Protein AF-A0A9X2CFQ1-F1 (afdb_monomer_lite)

Structure (mmCIF, N/CA/C/O backbone):
data_AF-A0A9X2CFQ1-F1
#
_entry.id   AF-A0A9X2CFQ1-F1
#
loop_
_atom_site.group_PDB
_atom_site.id
_atom_site.type_symbol
_atom_site.label_atom_id
_atom_site.label_alt_id
_atom_site.label_comp_id
_atom_site.label_asym_id
_atom_site.label_entity_id
_atom_site.label_seq_id
_atom_site.pdbx_PDB_ins_code
_atom_site.Cartn_x
_atom_site.Cartn_y
_atom_site.Cartn_z
_atom_site.occupancy
_atom_site.B_iso_or_equiv
_atom_site.auth_seq_id
_atom_site.auth_comp_id
_atom_site.auth_asym_id
_atom_site.auth_atom_id
_atom_site.pdbx_PDB_model_num
ATOM 1 N N . MET A 1 1 ? -11.106 -12.273 -12.344 1.00 56.94 1 MET A N 1
ATOM 2 C CA . MET A 1 1 ? -10.120 -11.605 -11.463 1.00 56.94 1 MET A CA 1
ATOM 3 C C . MET A 1 1 ? -9.998 -12.302 -10.119 1.00 56.94 1 MET A C 1
ATOM 5 O O . MET A 1 1 ? -8.864 -12.560 -9.740 1.00 56.94 1 MET A O 1
ATOM 9 N N . ARG A 1 2 ? -11.119 -12.669 -9.473 1.00 53.12 2 ARG A N 1
ATOM 10 C CA . ARG A 1 2 ? -11.173 -13.458 -8.224 1.00 53.12 2 ARG A CA 1
ATOM 11 C C . ARG A 1 2 ? -10.093 -14.537 -8.097 1.00 53.12 2 ARG A C 1
ATOM 13 O O . ARG A 1 2 ? -9.151 -14.328 -7.357 1.00 53.12 2 ARG A O 1
ATOM 20 N N . GLU A 1 3 ? -10.148 -15.594 -8.902 1.00 57.84 3 GLU A N 1
ATOM 21 C CA . GLU A 1 3 ? -9.275 -16.778 -8.755 1.00 57.84 3 GLU A CA 1
ATOM 22 C C . GLU A 1 3 ? -7.775 -16.519 -8.986 1.00 57.84 3 GLU A C 1
ATOM 24 O O . GLU A 1 3 ? -6.942 -17.336 -8.613 1.00 57.84 3 GLU A O 1
ATOM 29 N N . LYS A 1 4 ? -7.407 -15.388 -9.606 1.00 64.12 4 LYS A N 1
ATOM 30 C CA . LYS A 1 4 ? -6.007 -15.059 -9.923 1.00 64.12 4 LYS A CA 1
ATOM 31 C C . LYS A 1 4 ? -5.310 -14.266 -8.813 1.00 64.12 4 LYS A C 1
ATOM 33 O O . LYS A 1 4 ? -4.084 -14.272 -8.749 1.00 64.12 4 LYS A O 1
ATOM 38 N N . TYR A 1 5 ? -6.071 -13.543 -7.991 1.00 62.41 5 TYR A N 1
ATOM 39 C CA . TYR A 1 5 ? -5.527 -12.603 -7.002 1.00 62.41 5 TYR A CA 1
ATOM 40 C C . TYR A 1 5 ? -6.066 -12.812 -5.585 1.00 62.41 5 TYR A C 1
ATOM 42 O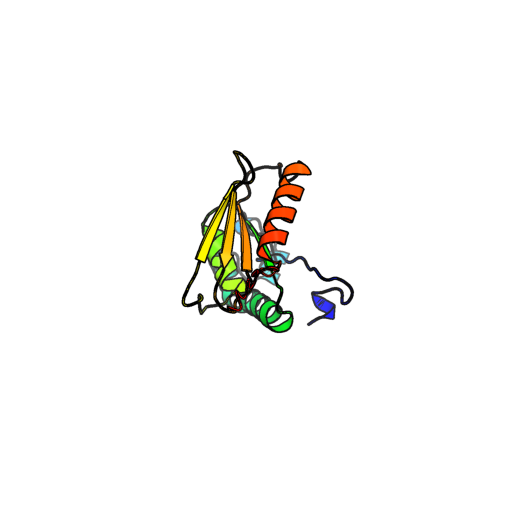 O . TYR A 1 5 ? -5.441 -12.333 -4.641 1.00 62.41 5 TYR A O 1
ATOM 50 N N . CYS A 1 6 ? -7.186 -13.522 -5.438 1.00 61.44 6 CYS A N 1
ATOM 51 C CA . CYS A 1 6 ? -7.835 -13.792 -4.165 1.00 61.44 6 CYS A CA 1
ATOM 52 C C . CYS A 1 6 ? -8.210 -15.278 -4.097 1.00 61.44 6 CYS A C 1
ATOM 54 O O . CYS A 1 6 ? -8.911 -15.789 -4.972 1.00 61.44 6 CYS A O 1
ATOM 56 N N . GLU A 1 7 ? -7.789 -15.968 -3.042 1.00 65.50 7 GLU A N 1
ATOM 57 C CA . GLU A 1 7 ? -8.362 -17.275 -2.719 1.00 65.50 7 GLU A CA 1
ATOM 58 C C . GLU A 1 7 ? -9.819 -17.053 -2.300 1.00 65.50 7 GLU A C 1
ATOM 60 O O . GLU A 1 7 ? -10.095 -16.233 -1.425 1.00 65.50 7 GLU A O 1
ATOM 65 N N . ALA A 1 8 ? -10.765 -17.720 -2.969 1.00 57.84 8 ALA A N 1
ATOM 66 C CA . ALA A 1 8 ? -12.195 -17.431 -2.821 1.00 57.84 8 ALA A CA 1
ATOM 67 C C . ALA A 1 8 ? -12.719 -17.632 -1.386 1.00 57.84 8 ALA A C 1
ATOM 69 O O . ALA A 1 8 ? -13.697 -16.988 -1.006 1.00 57.84 8 ALA A O 1
ATOM 70 N N . ASP A 1 9 ? -12.040 -18.475 -0.605 1.00 68.31 9 ASP A N 1
ATOM 71 C CA . ASP A 1 9 ? -12.402 -18.829 0.768 1.00 68.31 9 ASP A CA 1
ATOM 72 C C . ASP A 1 9 ? -11.716 -17.948 1.831 1.00 68.31 9 ASP A C 1
ATOM 74 O O . ASP A 1 9 ? -11.986 -18.095 3.025 1.00 68.31 9 ASP A O 1
ATOM 78 N N . LEU A 1 10 ? -10.841 -17.018 1.425 1.00 72.38 10 LEU A N 1
ATOM 79 C CA . LEU A 1 10 ? -10.150 -16.108 2.338 1.00 72.38 10 LEU A CA 1
ATOM 80 C C . LEU A 1 10 ? -10.762 -14.703 2.305 1.00 72.38 10 LEU A C 1
ATOM 82 O O . LEU A 1 10 ? -11.043 -14.128 1.255 1.00 72.38 10 LEU A O 1
ATOM 86 N N . ASN A 1 11 ? -10.908 -14.108 3.491 1.00 77.75 11 ASN A N 1
ATOM 87 C CA . ASN A 1 11 ? -11.367 -12.722 3.660 1.00 77.75 11 ASN A CA 1
ATOM 88 C C . ASN A 1 11 ? -10.230 -11.693 3.552 1.00 77.75 11 ASN A C 1
ATOM 90 O O . ASN A 1 11 ? -10.429 -10.508 3.824 1.00 77.75 11 ASN A O 1
ATOM 94 N N . GLU A 1 12 ? -9.037 -12.143 3.179 1.00 82.12 12 GLU A N 1
ATOM 95 C CA . GLU A 1 12 ? -7.841 -11.327 3.055 1.00 82.12 12 GLU A CA 1
ATOM 96 C C . GLU A 1 12 ? -7.024 -11.754 1.839 1.00 82.12 12 GLU A C 1
ATOM 98 O O . GLU A 1 12 ? -7.052 -12.907 1.413 1.00 82.12 12 GLU A O 1
ATOM 103 N N . PHE A 1 13 ? -6.278 -10.808 1.280 1.00 84.12 13 PHE A N 1
ATOM 104 C CA . PHE A 1 13 ? -5.284 -11.093 0.258 1.00 84.12 13 PHE A CA 1
ATOM 105 C C . PHE A 1 13 ? -4.116 -10.115 0.396 1.00 84.12 13 PHE A C 1
ATOM 107 O O . PHE A 1 13 ? -4.275 -8.986 0.869 1.00 84.12 13 PHE A O 1
ATOM 114 N N . LYS A 1 14 ? -2.921 -10.548 -0.016 1.00 86.88 14 LYS A N 1
ATOM 115 C CA . LYS A 1 14 ? -1.687 -9.761 0.076 1.00 86.88 14 LYS A CA 1
ATOM 116 C C . LYS A 1 14 ? -1.130 -9.487 -1.310 1.00 86.88 14 LYS A C 1
ATOM 118 O O . LYS A 1 14 ? -0.917 -10.402 -2.099 1.00 86.88 14 LYS A O 1
ATOM 123 N N . VAL A 1 15 ? -0.818 -8.223 -1.580 1.00 88.88 15 VAL A N 1
ATOM 124 C CA . VAL A 1 15 ? -0.217 -7.792 -2.845 1.00 88.88 15 VAL A CA 1
ATOM 125 C C . VAL A 1 15 ? 0.901 -6.792 -2.612 1.00 88.88 15 VAL A C 1
ATOM 127 O O . VAL A 1 15 ? 0.830 -5.952 -1.718 1.00 88.88 15 VAL A O 1
ATOM 130 N N . ASN A 1 16 ? 1.922 -6.855 -3.463 1.00 89.06 16 ASN A N 1
ATOM 131 C CA . ASN A 1 16 ? 2.905 -5.787 -3.557 1.00 89.06 16 ASN A CA 1
ATOM 132 C C . ASN A 1 16 ? 2.353 -4.653 -4.429 1.00 89.06 16 ASN A C 1
ATOM 134 O O . ASN A 1 16 ? 1.729 -4.902 -5.473 1.00 89.06 16 ASN A O 1
ATOM 138 N N . LEU A 1 17 ? 2.633 -3.419 -4.002 1.00 89.50 17 LEU A N 1
ATOM 139 C CA . LEU A 1 17 ? 2.311 -2.196 -4.738 1.00 89.50 17 LEU A CA 1
ATOM 140 C C . LEU A 1 17 ? 3.009 -2.190 -6.108 1.00 89.50 17 LEU A C 1
ATOM 142 O O . LEU A 1 17 ? 2.367 -2.012 -7.142 1.00 89.50 17 LEU A O 1
ATOM 146 N N . PHE A 1 18 ? 4.305 -2.511 -6.108 1.00 90.50 18 PHE A N 1
ATOM 147 C CA . PHE A 1 18 ? 5.119 -2.725 -7.302 1.00 90.50 18 PHE A CA 1
ATOM 148 C C . PHE A 1 18 ? 5.366 -4.228 -7.509 1.00 90.50 18 PHE A C 1
ATOM 150 O O . PHE A 1 18 ? 5.745 -4.901 -6.548 1.00 90.50 18 PHE A O 1
ATOM 157 N N . PRO A 1 19 ? 5.173 -4.780 -8.723 1.00 89.44 19 PRO A N 1
ATOM 158 C CA . PRO A 1 19 ? 5.364 -6.211 -8.977 1.00 89.44 19 PRO A CA 1
ATOM 159 C C . PRO A 1 19 ? 6.804 -6.679 -8.743 1.00 89.44 19 PRO A C 1
ATOM 161 O O . PRO A 1 19 ? 7.021 -7.750 -8.181 1.00 89.44 19 PRO A O 1
ATOM 164 N N . LEU A 1 20 ? 7.773 -5.853 -9.138 1.00 87.94 20 LEU A N 1
ATOM 165 C CA . LEU A 1 20 ? 9.200 -6.100 -8.974 1.00 87.94 20 LEU A CA 1
ATOM 166 C C . LEU A 1 20 ? 9.816 -5.088 -7.997 1.00 87.94 20 LEU A C 1
ATOM 168 O O . LEU A 1 20 ? 9.544 -3.883 -8.108 1.00 87.94 20 LEU A O 1
ATOM 172 N N . PRO A 1 21 ? 10.671 -5.534 -7.061 1.00 80.88 21 PRO A N 1
ATOM 173 C CA . PRO A 1 21 ? 11.424 -4.628 -6.209 1.00 80.88 21 PRO A CA 1
ATOM 174 C C . PRO A 1 21 ? 12.462 -3.856 -7.041 1.00 80.88 21 PRO A C 1
ATOM 176 O O . PRO A 1 21 ? 13.317 -4.443 -7.701 1.00 80.88 21 PRO A O 1
ATOM 179 N N . ALA A 1 22 ? 12.422 -2.521 -6.971 1.00 78.31 22 ALA A N 1
ATOM 180 C CA . ALA A 1 22 ? 13.325 -1.626 -7.708 1.00 78.31 22 ALA A CA 1
ATOM 181 C C . ALA A 1 22 ? 14.204 -0.740 -6.788 1.00 78.31 22 ALA A C 1
ATOM 183 O O . ALA A 1 22 ? 14.208 0.489 -6.943 1.00 78.31 22 ALA A O 1
ATOM 184 N N . PRO A 1 23 ? 14.931 -1.296 -5.793 1.00 75.12 23 PRO A N 1
ATOM 185 C CA . PRO A 1 23 ? 15.816 -0.483 -4.958 1.00 75.12 23 PRO A CA 1
ATOM 186 C C . PRO A 1 23 ? 16.986 0.090 -5.773 1.00 75.12 23 PRO A C 1
ATOM 188 O O . PRO A 1 23 ? 17.353 1.245 -5.574 1.00 75.12 23 PRO A O 1
ATOM 191 N N . GLN A 1 24 ? 17.524 -0.701 -6.708 1.00 82.94 24 GLN A N 1
ATOM 192 C CA . GLN A 1 24 ? 18.635 -0.370 -7.604 1.00 82.94 24 GLN A CA 1
ATOM 193 C C . GLN A 1 24 ? 18.335 -0.970 -8.984 1.00 82.94 24 GLN A C 1
ATOM 195 O O . GLN A 1 24 ? 18.683 -2.116 -9.258 1.00 82.94 24 GLN A O 1
ATOM 200 N N . ILE A 1 25 ? 17.593 -0.229 -9.815 1.00 85.19 25 ILE A N 1
ATOM 201 C CA . ILE A 1 25 ? 17.149 -0.698 -11.142 1.00 85.19 25 ILE A CA 1
ATOM 202 C C . ILE A 1 25 ? 18.327 -0.949 -12.097 1.00 85.19 25 ILE A C 1
ATOM 204 O O . ILE A 1 25 ? 18.250 -1.768 -13.001 1.00 85.19 25 ILE A O 1
ATOM 208 N N . ASP A 1 26 ? 19.450 -0.281 -11.859 1.00 83.69 26 ASP A N 1
ATOM 209 C CA . ASP A 1 26 ? 20.725 -0.484 -12.542 1.00 83.69 26 ASP A CA 1
ATOM 210 C C . ASP A 1 26 ? 21.316 -1.882 -12.300 1.00 83.69 26 ASP A C 1
ATOM 212 O O . ASP A 1 26 ? 22.096 -2.366 -13.119 1.00 83.69 26 ASP A O 1
ATOM 216 N N . LYS A 1 27 ? 20.911 -2.553 -11.213 1.00 87.19 27 LYS A N 1
ATOM 217 C CA . LYS A 1 27 ? 21.314 -3.926 -10.868 1.00 87.19 27 LYS A CA 1
ATOM 218 C C . LYS A 1 27 ? 20.308 -4.993 -11.295 1.00 87.19 27 LYS A C 1
ATOM 220 O O . LYS A 1 27 ? 20.464 -6.156 -10.922 1.00 87.19 27 LYS A O 1
ATOM 225 N N . TRP A 1 28 ? 19.260 -4.621 -12.023 1.00 90.31 28 TRP A N 1
ATOM 226 C CA . TRP A 1 28 ? 18.317 -5.594 -12.559 1.00 90.31 28 TRP A CA 1
ATOM 227 C C . TRP A 1 28 ? 18.996 -6.534 -13.557 1.00 90.31 28 TRP A C 1
ATOM 229 O O . TRP A 1 28 ? 19.836 -6.120 -14.358 1.00 90.31 28 TRP A O 1
ATOM 239 N N . SER A 1 29 ? 18.636 -7.819 -13.486 1.00 89.94 29 SER A N 1
ATOM 240 C CA . SER A 1 29 ? 19.084 -8.805 -14.472 1.00 89.94 29 SER A CA 1
ATOM 241 C C . SER A 1 29 ? 18.479 -8.504 -15.844 1.00 89.94 29 SER A C 1
ATOM 243 O O . SER A 1 29 ? 17.486 -7.782 -15.950 1.00 89.94 29 SER A O 1
ATOM 245 N N . THR A 1 30 ? 19.050 -9.098 -16.893 1.00 90.19 30 THR A N 1
ATOM 246 C CA . THR A 1 30 ? 18.526 -8.988 -18.261 1.00 90.19 30 THR A CA 1
ATOM 247 C C . THR A 1 30 ? 17.049 -9.378 -18.333 1.00 90.19 30 THR A C 1
ATOM 249 O O . THR A 1 30 ? 16.267 -8.630 -18.894 1.00 90.19 30 THR A O 1
ATOM 252 N N . GLU A 1 31 ? 16.640 -10.444 -17.638 1.00 90.06 31 GLU A N 1
ATOM 253 C CA . GLU A 1 31 ? 15.238 -10.885 -17.568 1.00 90.06 31 GLU A CA 1
ATOM 254 C C . GLU A 1 31 ? 14.290 -9.801 -17.032 1.00 90.06 31 GLU A C 1
ATOM 256 O O . GLU A 1 31 ? 13.224 -9.576 -17.596 1.00 90.06 31 GLU A O 1
ATOM 261 N N . HIS A 1 32 ? 14.672 -9.084 -15.969 1.00 90.31 32 HIS A N 1
ATOM 262 C CA . HIS A 1 32 ? 13.846 -7.992 -15.445 1.00 90.31 32 HIS A CA 1
ATOM 263 C C . HIS A 1 32 ? 13.697 -6.871 -16.475 1.00 90.31 32 HIS A C 1
ATOM 265 O O . HIS A 1 32 ? 12.611 -6.326 -16.636 1.00 90.31 32 HIS A O 1
ATOM 271 N N . ILE A 1 33 ? 14.784 -6.538 -17.171 1.00 89.56 33 ILE A N 1
ATOM 272 C CA . ILE A 1 33 ? 14.794 -5.478 -18.181 1.00 89.56 33 ILE A CA 1
ATOM 273 C C . ILE A 1 33 ? 13.958 -5.881 -19.391 1.00 89.56 33 ILE A C 1
ATOM 275 O O . ILE A 1 33 ? 13.226 -5.042 -19.902 1.00 89.56 33 ILE A O 1
ATOM 279 N N . ASP A 1 34 ? 14.029 -7.143 -19.810 1.00 90.31 34 ASP A N 1
ATOM 280 C CA . ASP A 1 34 ? 13.220 -7.682 -20.902 1.00 90.31 34 ASP A CA 1
ATOM 281 C C . ASP A 1 34 ? 11.728 -7.677 -20.529 1.00 90.31 34 ASP A C 1
ATOM 283 O O . ASP A 1 34 ? 10.884 -7.358 -21.360 1.00 90.31 34 ASP A O 1
ATOM 287 N N . LEU A 1 35 ? 11.393 -7.955 -19.262 1.00 87.31 35 LEU A N 1
ATOM 288 C CA . LEU A 1 35 ? 10.016 -7.905 -18.757 1.00 87.31 35 LEU A CA 1
ATOM 289 C C . LEU A 1 35 ? 9.458 -6.482 -18.627 1.00 87.31 35 LEU A C 1
ATOM 291 O O . LEU A 1 35 ? 8.254 -6.286 -18.789 1.00 87.31 35 LEU A O 1
ATOM 295 N N . THR A 1 36 ? 10.286 -5.499 -18.261 1.00 88.12 36 THR A N 1
ATOM 296 C CA . THR A 1 36 ? 9.826 -4.123 -17.993 1.00 88.12 36 THR A CA 1
ATOM 297 C C . THR A 1 36 ? 10.134 -3.131 -19.107 1.00 88.12 36 THR A C 1
ATOM 299 O O . THR A 1 36 ? 9.710 -1.982 -19.016 1.00 88.12 36 THR A O 1
ATOM 302 N N . GLU A 1 37 ? 10.930 -3.531 -20.097 1.00 90.12 37 GLU A N 1
ATOM 303 C CA . GLU A 1 37 ? 11.397 -2.723 -21.233 1.00 90.12 37 GLU A CA 1
ATOM 304 C C . GLU A 1 37 ? 12.078 -1.399 -20.828 1.00 90.12 37 GLU A C 1
ATOM 306 O O . GLU A 1 37 ? 12.113 -0.419 -21.572 1.00 90.12 37 GLU A O 1
ATOM 311 N N . THR A 1 38 ? 12.635 -1.331 -19.615 1.00 90.00 38 THR A N 1
ATOM 312 C CA . THR A 1 38 ? 13.250 -0.107 -19.092 1.00 90.00 38 THR A CA 1
ATOM 313 C C . THR A 1 38 ? 14.337 -0.389 -18.066 1.00 90.00 38 THR A C 1
ATOM 315 O O . THR A 1 38 ? 14.264 -1.335 -17.287 1.00 90.00 38 THR A O 1
ATOM 318 N N . ARG A 1 39 ? 15.338 0.495 -18.036 1.00 89.12 39 ARG A N 1
ATOM 319 C CA . ARG A 1 39 ? 16.374 0.585 -16.991 1.00 89.12 39 ARG A CA 1
ATOM 320 C C . ARG A 1 39 ? 16.240 1.860 -16.154 1.00 89.12 39 ARG A C 1
ATOM 322 O O . ARG A 1 39 ? 17.114 2.180 -15.356 1.00 89.12 39 ARG A O 1
ATOM 329 N N . ILE A 1 40 ? 15.168 2.623 -16.358 1.00 90.44 40 ILE A N 1
ATOM 330 C CA . ILE A 1 40 ? 14.947 3.916 -15.709 1.00 90.44 40 ILE A CA 1
ATOM 331 C C . ILE A 1 40 ? 13.840 3.748 -14.674 1.00 90.44 40 ILE A C 1
ATOM 333 O O . ILE A 1 40 ? 12.692 3.460 -15.016 1.00 90.44 40 ILE A O 1
ATOM 337 N N . LYS A 1 41 ? 14.184 3.956 -13.395 1.00 89.25 41 LYS A N 1
ATOM 338 C CA . LYS A 1 41 ? 13.273 3.735 -12.259 1.00 89.25 41 LYS A CA 1
ATOM 339 C C . LYS A 1 41 ? 11.978 4.526 -12.409 1.00 89.25 41 LYS A C 1
ATOM 341 O O . LYS A 1 41 ? 10.900 3.987 -12.185 1.00 89.25 41 LYS A O 1
ATOM 346 N N . TYR A 1 42 ? 12.102 5.774 -12.850 1.00 90.12 42 TYR A N 1
ATOM 347 C CA . TYR A 1 42 ? 10.967 6.648 -13.106 1.00 90.12 42 TYR A CA 1
ATOM 348 C C . TYR A 1 42 ? 10.007 6.066 -14.156 1.00 90.12 42 TYR A C 1
ATOM 350 O O . TYR A 1 42 ? 8.814 5.990 -13.897 1.00 90.12 42 TYR A O 1
ATOM 358 N N . HIS A 1 43 ? 10.508 5.562 -15.293 1.00 92.25 43 HIS A N 1
ATOM 359 C CA . HIS A 1 43 ? 9.657 4.943 -16.320 1.00 92.25 43 HIS A CA 1
ATOM 360 C C . HIS A 1 43 ? 8.905 3.721 -15.779 1.00 92.25 43 HIS A C 1
ATOM 362 O O . HIS A 1 43 ? 7.712 3.575 -16.030 1.00 92.25 43 HIS A O 1
ATOM 368 N N . TYR A 1 44 ? 9.579 2.878 -14.992 1.00 92.44 44 TYR A N 1
ATOM 369 C CA . TYR A 1 44 ? 8.946 1.725 -14.353 1.00 92.44 44 TYR A CA 1
ATOM 370 C C . TYR A 1 44 ? 7.838 2.139 -13.370 1.00 92.44 44 TYR A C 1
ATOM 372 O O . TYR A 1 44 ? 6.746 1.568 -13.389 1.00 92.44 44 TYR A O 1
ATOM 380 N N . GLN A 1 45 ? 8.088 3.154 -12.536 1.00 90.62 45 GLN A N 1
ATOM 381 C CA . GLN A 1 45 ? 7.090 3.671 -11.595 1.00 90.62 45 GLN A CA 1
ATOM 382 C C . GLN A 1 45 ? 5.887 4.282 -12.324 1.00 90.62 45 GLN A C 1
ATOM 384 O O . GLN A 1 45 ? 4.753 3.966 -11.971 1.00 90.62 45 GLN A O 1
ATOM 389 N N . THR A 1 46 ? 6.114 5.077 -13.374 1.00 91.38 46 THR A N 1
ATOM 390 C CA . THR A 1 46 ? 5.042 5.655 -14.200 1.00 91.38 46 THR A CA 1
ATOM 391 C C . THR A 1 46 ? 4.207 4.572 -14.877 1.00 91.38 46 THR A C 1
ATOM 393 O O . THR A 1 46 ? 2.979 4.634 -14.844 1.00 91.38 46 THR A O 1
ATOM 396 N N . TYR A 1 47 ? 4.844 3.533 -15.425 1.00 92.19 47 TYR A N 1
ATOM 397 C CA . TYR A 1 47 ? 4.129 2.388 -15.988 1.00 92.19 47 TYR A CA 1
ATOM 398 C C . TYR A 1 47 ? 3.268 1.691 -14.923 1.00 92.19 47 TYR A C 1
ATOM 400 O O . TYR A 1 47 ? 2.090 1.403 -15.143 1.00 92.19 47 TYR A O 1
ATOM 408 N N . CYS A 1 48 ? 3.812 1.471 -13.723 1.00 93.06 48 CYS A N 1
ATOM 409 C CA . CYS A 1 48 ? 3.043 0.896 -12.621 1.00 93.06 48 CYS A CA 1
ATOM 410 C C . CYS A 1 48 ? 1.856 1.785 -12.221 1.00 93.06 48 CYS A C 1
ATOM 412 O O . CYS A 1 48 ? 0.755 1.265 -12.050 1.00 93.06 48 CYS A O 1
ATOM 414 N N . ALA A 1 49 ? 2.035 3.102 -12.141 1.00 90.56 49 ALA A N 1
ATOM 415 C CA . ALA A 1 49 ? 0.944 4.033 -11.868 1.00 90.56 49 ALA A CA 1
ATOM 416 C C . ALA A 1 49 ? -0.154 3.970 -12.946 1.00 90.56 49 ALA A C 1
ATOM 418 O O . ALA A 1 49 ? -1.343 3.947 -12.634 1.00 90.56 49 ALA A O 1
ATOM 419 N N . GLN A 1 50 ? 0.230 3.847 -14.218 1.00 91.00 50 GLN A N 1
ATOM 420 C CA . GLN A 1 50 ? -0.717 3.798 -15.328 1.00 91.00 50 GLN A CA 1
ATOM 421 C C . GLN A 1 50 ? -1.512 2.486 -15.402 1.00 91.00 50 GLN A C 1
ATOM 423 O O . GLN A 1 50 ? -2.680 2.520 -15.789 1.00 91.00 50 GLN A O 1
ATOM 428 N N . TYR A 1 51 ? -0.912 1.345 -15.048 1.00 92.62 51 TYR A N 1
ATOM 429 C CA . TYR A 1 51 ? -1.526 0.026 -15.258 1.00 92.62 51 TYR A CA 1
ATOM 430 C C . TYR A 1 51 ? -1.753 -0.753 -13.961 1.00 92.62 51 TYR A C 1
ATOM 432 O O . TYR A 1 51 ? -2.868 -1.198 -13.679 1.00 92.62 51 TYR A O 1
ATOM 440 N N . ARG A 1 52 ? -0.709 -0.918 -13.142 1.00 93.56 52 ARG A N 1
ATOM 441 C CA . ARG A 1 52 ? -0.775 -1.713 -11.907 1.00 93.56 52 ARG A CA 1
ATOM 442 C C . ARG A 1 52 ? -1.668 -1.054 -10.861 1.00 93.56 52 ARG A C 1
ATOM 444 O O . ARG A 1 52 ? -2.466 -1.746 -10.241 1.00 93.56 52 ARG A O 1
ATOM 451 N N . PHE A 1 53 ? -1.560 0.256 -10.676 1.00 94.06 53 PHE A N 1
ATOM 452 C CA . PHE A 1 53 ? -2.356 0.986 -9.687 1.00 94.06 53 PHE A CA 1
ATOM 453 C C . PHE A 1 53 ? -3.832 1.019 -10.091 1.00 94.06 53 PHE A C 1
ATOM 455 O O . PHE A 1 53 ? -4.693 0.781 -9.252 1.00 94.06 53 PHE A O 1
ATOM 462 N N . LYS A 1 54 ? -4.134 1.152 -11.390 1.00 91.88 54 LYS A N 1
ATOM 463 C CA . LYS A 1 54 ? -5.509 1.007 -11.899 1.00 91.88 54 LYS A CA 1
ATOM 464 C C . LYS A 1 54 ? -6.092 -0.379 -11.631 1.00 91.88 54 LYS A C 1
ATOM 466 O O . LYS A 1 54 ? -7.249 -0.481 -11.236 1.00 91.88 54 LYS A O 1
ATOM 471 N N . LEU A 1 55 ? -5.297 -1.440 -11.794 1.00 92.69 55 LEU A N 1
ATOM 472 C CA . LEU A 1 55 ? -5.713 -2.795 -11.422 1.00 92.69 55 LEU A CA 1
ATOM 473 C C . LEU A 1 55 ? -6.014 -2.896 -9.919 1.00 92.69 55 LEU A C 1
ATOM 475 O O . LEU A 1 55 ? -7.043 -3.450 -9.550 1.00 92.69 55 LEU A O 1
ATOM 479 N N . LEU A 1 56 ? -5.146 -2.363 -9.054 1.00 93.56 56 LEU A N 1
ATOM 480 C CA . LEU A 1 56 ? -5.372 -2.380 -7.604 1.00 93.56 56 LEU A CA 1
ATOM 481 C C . LEU A 1 56 ? -6.652 -1.625 -7.225 1.00 93.56 56 LEU A C 1
ATOM 483 O O . LEU A 1 56 ? -7.463 -2.159 -6.474 1.00 93.56 56 LEU A O 1
ATOM 487 N N . ASN A 1 57 ? -6.886 -0.449 -7.804 1.00 92.50 57 ASN A N 1
ATOM 488 C CA . ASN A 1 57 ? -8.118 0.303 -7.591 1.00 92.50 57 ASN A CA 1
ATOM 489 C C . ASN A 1 57 ? -9.357 -0.464 -8.087 1.00 92.50 57 ASN A C 1
ATOM 491 O O . ASN A 1 57 ? -10.372 -0.499 -7.395 1.00 92.50 57 ASN A O 1
ATOM 495 N N . ALA A 1 58 ? -9.271 -1.151 -9.232 1.00 90.81 58 ALA A N 1
ATOM 496 C CA . ALA A 1 58 ? -10.352 -2.008 -9.717 1.00 90.81 58 ALA A CA 1
ATOM 497 C C . ALA A 1 58 ? -10.681 -3.141 -8.729 1.00 90.81 58 ALA A C 1
ATOM 499 O O . ALA A 1 58 ? -11.858 -3.395 -8.478 1.00 90.81 58 ALA A O 1
ATOM 500 N N . LEU A 1 59 ? -9.669 -3.763 -8.108 1.00 90.69 59 LEU A N 1
ATOM 501 C CA . LEU A 1 59 ? -9.879 -4.762 -7.052 1.00 90.69 59 LEU A CA 1
ATOM 502 C C . LEU A 1 59 ? -10.564 -4.139 -5.824 1.00 90.69 59 LEU A C 1
ATOM 504 O O . LEU A 1 59 ? -11.491 -4.729 -5.277 1.00 90.69 59 LEU A O 1
ATOM 508 N N . VAL A 1 60 ? -10.168 -2.934 -5.404 1.00 90.44 60 VAL A N 1
ATOM 509 C CA . VAL A 1 60 ? -10.841 -2.229 -4.296 1.00 90.44 60 VAL A CA 1
ATOM 510 C C . VAL A 1 60 ? -12.315 -1.979 -4.620 1.00 90.44 60 VAL A C 1
ATOM 512 O O . VAL A 1 60 ? -13.176 -2.245 -3.783 1.00 90.44 60 VAL A O 1
ATOM 515 N N . ASN A 1 61 ? -12.625 -1.545 -5.841 1.00 88.75 61 ASN A N 1
ATOM 516 C CA . ASN A 1 61 ? -14.001 -1.300 -6.274 1.00 88.75 61 ASN A CA 1
ATOM 517 C C . ASN A 1 61 ? -14.835 -2.593 -6.377 1.00 88.75 61 ASN A C 1
ATOM 519 O O . ASN A 1 61 ? -16.024 -2.578 -6.052 1.00 88.75 61 ASN A O 1
ATOM 523 N N . GLU A 1 62 ? -14.223 -3.702 -6.808 1.00 89.00 62 GLU A N 1
ATOM 524 C CA . GLU A 1 62 ? -14.866 -5.019 -6.925 1.00 89.00 62 GLU A CA 1
ATOM 525 C C . GLU A 1 62 ? -15.160 -5.630 -5.549 1.00 89.00 62 GLU A C 1
ATOM 527 O O . GLU A 1 62 ? -16.286 -6.051 -5.281 1.00 89.00 62 GLU A O 1
ATOM 532 N N . PHE A 1 63 ? -14.163 -5.662 -4.661 1.00 87.06 63 PHE A N 1
ATOM 533 C CA . PHE A 1 63 ? -14.251 -6.379 -3.386 1.00 87.06 63 PHE A CA 1
ATOM 534 C C . PHE A 1 63 ? -14.723 -5.519 -2.217 1.00 87.06 63 PHE A C 1
ATOM 536 O O . PHE A 1 63 ? -15.130 -6.067 -1.194 1.00 87.06 63 PHE A O 1
ATOM 543 N N . LYS A 1 64 ? -14.670 -4.189 -2.353 1.00 87.44 64 LYS A N 1
ATOM 544 C CA . LYS A 1 64 ? -15.045 -3.209 -1.322 1.00 87.44 64 LYS A CA 1
ATOM 545 C C . LYS A 1 64 ? -14.487 -3.566 0.065 1.00 87.44 64 LYS A C 1
ATOM 547 O O . LYS A 1 64 ? -15.259 -3.686 1.023 1.00 87.44 64 LYS A O 1
ATOM 552 N N . PRO A 1 65 ? -13.162 -3.774 0.199 1.00 88.44 65 PRO A N 1
ATOM 553 C CA . PRO A 1 65 ? -12.580 -4.129 1.483 1.00 88.44 65 PRO A CA 1
ATOM 554 C C . PRO A 1 65 ? -12.878 -3.042 2.520 1.00 88.44 65 PRO A C 1
ATOM 556 O O . PRO A 1 65 ? -12.877 -1.849 2.212 1.00 88.44 65 PRO A O 1
ATOM 559 N N . LYS A 1 66 ? -13.122 -3.446 3.770 1.00 87.56 66 LYS A N 1
ATOM 560 C CA . LYS A 1 66 ? -13.360 -2.492 4.868 1.00 87.56 66 LYS A CA 1
ATOM 561 C C . LYS A 1 66 ? -12.107 -1.679 5.195 1.00 87.56 66 LYS A C 1
ATOM 563 O O . LYS A 1 66 ? -12.201 -0.519 5.591 1.00 87.56 66 LYS A O 1
ATOM 568 N N . VAL A 1 67 ? -10.946 -2.306 5.027 1.00 89.62 67 VAL A N 1
ATOM 569 C CA . VAL A 1 67 ? -9.634 -1.750 5.336 1.00 89.62 67 VAL A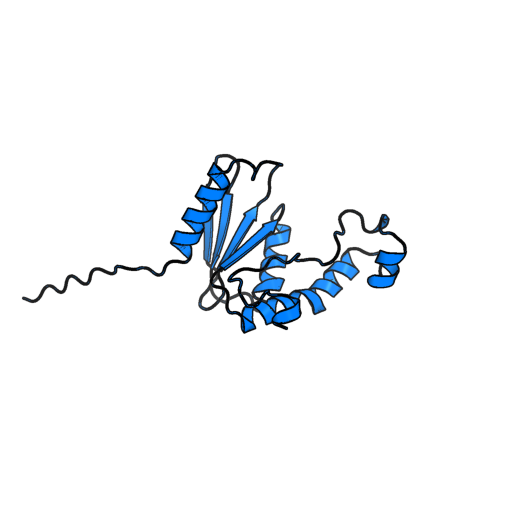 CA 1
ATOM 570 C C . VAL A 1 67 ? -8.601 -2.261 4.342 1.00 89.62 67 VAL A C 1
ATOM 572 O O . VAL A 1 67 ? -8.704 -3.392 3.867 1.00 89.62 67 VAL A O 1
ATOM 575 N N . ILE A 1 68 ? -7.583 -1.454 4.072 1.00 91.75 68 ILE A N 1
ATOM 576 C CA . ILE A 1 68 ? -6.346 -1.884 3.420 1.00 91.75 68 ILE A CA 1
ATOM 577 C C . ILE A 1 68 ? -5.196 -1.501 4.341 1.00 91.75 68 ILE A C 1
ATOM 579 O O . ILE A 1 68 ? -5.070 -0.341 4.735 1.00 91.75 68 ILE A O 1
ATOM 583 N N . VAL A 1 69 ? -4.364 -2.479 4.693 1.00 89.56 69 VAL A N 1
ATOM 584 C CA . VAL A 1 69 ? -3.176 -2.250 5.519 1.00 89.56 69 VAL A CA 1
ATOM 585 C C . VAL A 1 69 ? -1.974 -2.077 4.600 1.00 89.56 69 VAL A C 1
ATOM 587 O O . VAL A 1 69 ? -1.519 -3.010 3.938 1.00 89.56 69 VAL A O 1
ATOM 590 N N . CYS A 1 70 ? -1.491 -0.846 4.542 1.00 89.81 70 CYS A N 1
ATOM 591 C CA . CYS A 1 70 ? -0.398 -0.403 3.707 1.00 89.81 70 CYS A CA 1
ATOM 592 C C . CYS A 1 70 ? 0.895 -0.380 4.502 1.00 89.81 70 CYS A C 1
ATOM 594 O O . CYS A 1 70 ? 0.981 0.153 5.611 1.00 89.81 70 CYS A O 1
ATOM 596 N N . PHE A 1 71 ? 1.930 -0.921 3.877 1.00 85.38 71 PHE A N 1
ATOM 597 C CA . PHE A 1 71 ? 3.186 -1.161 4.536 1.00 85.38 71 PHE A CA 1
ATOM 598 C C . PHE A 1 71 ? 4.348 -0.511 3.757 1.00 85.38 71 PHE A C 1
ATOM 600 O O . PHE A 1 71 ? 4.690 -0.981 2.674 1.00 85.38 71 PHE A O 1
ATOM 607 N N . GLY A 1 72 ? 4.959 0.568 4.276 1.00 76.00 72 GLY A N 1
ATOM 608 C CA . GLY A 1 72 ? 6.015 1.312 3.560 1.00 76.00 72 GLY A CA 1
ATOM 609 C C . GLY A 1 72 ? 6.950 2.157 4.439 1.00 76.00 72 GLY A C 1
ATOM 610 O O . GLY A 1 72 ? 6.646 2.450 5.592 1.00 76.00 72 GLY A O 1
ATOM 611 N N . ARG A 1 73 ? 8.124 2.536 3.908 1.00 63.97 73 ARG A N 1
ATOM 612 C CA . ARG A 1 73 ? 9.135 3.353 4.6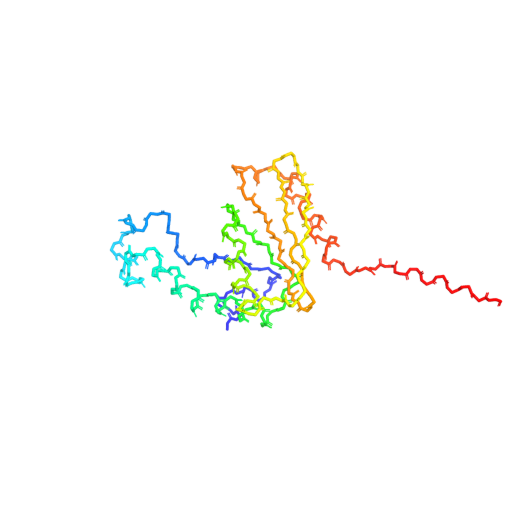16 1.00 63.97 73 ARG A CA 1
ATOM 613 C C . ARG A 1 73 ? 9.112 4.807 4.148 1.00 63.97 73 ARG A C 1
ATOM 615 O O . ARG A 1 73 ? 9.755 5.135 3.159 1.00 63.97 73 ARG A O 1
ATOM 622 N N . GLY A 1 74 ? 8.465 5.685 4.906 1.00 64.75 74 GLY A N 1
ATOM 623 C CA . GLY A 1 74 ? 8.539 7.136 4.707 1.00 64.75 74 GLY A CA 1
ATOM 624 C C . GLY A 1 74 ? 7.387 7.739 3.900 1.00 64.75 74 GLY A C 1
ATOM 625 O O . GLY A 1 74 ? 6.576 7.033 3.307 1.00 64.75 74 GLY A O 1
ATOM 626 N N . TYR A 1 75 ? 7.338 9.072 3.896 1.00 60.09 75 TYR A N 1
ATOM 627 C CA . TYR A 1 75 ? 6.191 9.865 3.436 1.00 60.09 75 TYR A CA 1
ATOM 628 C C . TYR A 1 75 ? 5.839 9.691 1.949 1.00 60.09 75 TYR A C 1
ATOM 630 O O . TYR A 1 75 ? 4.669 9.771 1.593 1.00 60.09 75 TYR A O 1
ATOM 638 N N . GLY A 1 76 ? 6.816 9.389 1.083 1.00 68.69 76 GLY A N 1
ATOM 639 C CA . GLY A 1 76 ? 6.580 9.234 -0.360 1.00 68.69 76 GLY A CA 1
ATOM 640 C C . GLY A 1 76 ? 5.634 8.083 -0.733 1.00 68.69 76 GLY A C 1
ATOM 641 O O . GLY A 1 76 ? 4.955 8.164 -1.749 1.00 68.69 76 GLY A O 1
ATOM 642 N N . TYR A 1 77 ? 5.529 7.048 0.108 1.00 77.88 77 TYR A N 1
ATOM 643 C CA . TYR A 1 77 ? 4.656 5.899 -0.156 1.00 77.88 77 TYR A CA 1
ATOM 644 C C . TYR A 1 77 ? 3.172 6.205 0.082 1.00 77.88 77 TYR A C 1
ATOM 646 O O . TYR A 1 77 ? 2.319 5.514 -0.466 1.00 77.88 77 TYR A O 1
ATOM 654 N N . ILE A 1 78 ? 2.844 7.228 0.882 1.00 85.19 78 ILE A N 1
ATOM 655 C CA . ILE A 1 78 ? 1.451 7.573 1.207 1.00 85.19 78 ILE A CA 1
ATOM 656 C C . ILE A 1 78 ? 0.685 7.950 -0.062 1.00 85.19 78 ILE A C 1
ATOM 658 O O . ILE A 1 78 ? -0.403 7.431 -0.304 1.00 85.19 78 ILE A O 1
ATOM 662 N N . GLU A 1 79 ? 1.273 8.807 -0.895 1.00 86.62 79 GLU A N 1
ATOM 663 C CA . GLU A 1 79 ? 0.647 9.241 -2.145 1.00 86.62 79 GLU A CA 1
ATOM 664 C C . GLU A 1 79 ? 0.544 8.098 -3.159 1.00 86.62 79 GLU A C 1
ATOM 666 O O . GLU A 1 79 ? -0.474 7.967 -3.835 1.00 86.62 79 GLU A O 1
ATOM 671 N N . GLU A 1 80 ? 1.533 7.200 -3.210 1.00 89.62 80 GLU A N 1
ATOM 672 C CA . GLU A 1 80 ? 1.454 6.000 -4.049 1.00 89.62 80 GLU A CA 1
ATOM 673 C C . GLU A 1 80 ? 0.329 5.057 -3.582 1.00 89.62 80 GLU A C 1
ATOM 675 O O . GLU A 1 80 ? -0.390 4.505 -4.414 1.00 89.62 80 GLU A O 1
ATOM 680 N N . PHE A 1 81 ? 0.119 4.903 -2.268 1.00 91.06 81 PHE A N 1
ATOM 681 C CA . PHE A 1 81 ? -0.996 4.120 -1.725 1.00 91.06 81 PHE A CA 1
ATOM 682 C C . PHE A 1 81 ? -2.354 4.756 -2.023 1.00 91.06 81 PHE A C 1
ATOM 684 O O . PHE A 1 81 ? -3.271 4.046 -2.439 1.00 91.06 81 PHE A O 1
ATOM 691 N N . LYS A 1 82 ? -2.490 6.078 -1.850 1.00 89.44 82 LYS A N 1
ATOM 692 C CA . LYS A 1 82 ? -3.713 6.806 -2.222 1.00 89.44 82 LYS A CA 1
ATOM 693 C C . LYS A 1 82 ? -4.011 6.609 -3.705 1.00 89.44 82 LYS A C 1
ATOM 695 O O . LYS A 1 82 ? -5.104 6.177 -4.051 1.00 89.44 82 LYS A O 1
ATOM 700 N N . LEU A 1 83 ? -3.024 6.824 -4.571 1.00 90.25 83 LEU A N 1
ATOM 701 C CA . LEU A 1 83 ? -3.196 6.662 -6.011 1.00 90.25 83 LEU A CA 1
ATOM 702 C C . LEU A 1 83 ? -3.567 5.220 -6.392 1.00 90.25 83 LEU A C 1
ATOM 704 O O . LEU A 1 83 ? -4.434 5.009 -7.234 1.00 90.25 83 LEU A O 1
ATOM 708 N N . ALA A 1 84 ? -2.952 4.220 -5.758 1.00 92.94 84 ALA A N 1
ATOM 709 C CA . ALA A 1 84 ? -3.218 2.816 -6.055 1.00 92.94 84 ALA A CA 1
ATOM 710 C C . ALA A 1 84 ? -4.577 2.314 -5.566 1.00 92.94 84 ALA A C 1
ATOM 712 O O . ALA A 1 84 ? -5.190 1.488 -6.238 1.00 92.94 84 ALA A O 1
ATOM 713 N N . PHE A 1 85 ? -5.044 2.769 -4.404 1.00 92.44 85 PHE A N 1
ATOM 714 C CA . PHE A 1 85 ? -6.245 2.212 -3.780 1.00 92.44 85 PHE A CA 1
ATOM 715 C C . PHE A 1 85 ? -7.464 3.129 -3.875 1.00 92.44 85 PHE A C 1
ATOM 717 O O . PHE A 1 85 ? -8.580 2.627 -3.981 1.00 92.44 85 PHE A O 1
ATOM 724 N N . TRP A 1 86 ? -7.276 4.447 -3.926 1.00 90.19 86 TRP A N 1
ATOM 725 C CA . TRP A 1 86 ? -8.347 5.434 -4.120 1.00 90.19 86 TRP A CA 1
ATOM 726 C C . TRP A 1 86 ? -8.395 6.029 -5.532 1.00 90.19 86 TRP A C 1
ATOM 728 O O . TRP A 1 86 ? -9.443 6.530 -5.931 1.00 90.19 86 TRP A O 1
ATOM 738 N N . GLY A 1 87 ? -7.323 5.908 -6.319 1.00 86.75 87 GLY A N 1
ATOM 739 C CA . GLY A 1 87 ? -7.267 6.424 -7.688 1.00 86.75 87 GLY A CA 1
ATOM 740 C C . GLY A 1 87 ? -6.885 7.907 -7.768 1.00 86.75 87 GLY A C 1
ATOM 741 O O . GLY A 1 87 ? -6.477 8.521 -6.786 1.00 86.75 87 GLY A O 1
ATOM 742 N N . GLU A 1 88 ? -6.999 8.484 -8.969 1.00 75.56 88 GLU A N 1
ATOM 743 C CA . GLU A 1 88 ? -6.604 9.876 -9.272 1.00 75.56 88 GLU A CA 1
ATOM 744 C C . GLU A 1 88 ? -7.557 10.928 -8.667 1.00 75.56 88 GLU A C 1
ATOM 746 O O . GLU A 1 88 ? -7.199 12.097 -8.532 1.00 75.56 88 GLU A O 1
ATOM 751 N N . GLY A 1 89 ? -8.760 10.518 -8.253 1.00 66.25 89 GLY A N 1
ATOM 752 C CA . GLY A 1 89 ? -9.708 11.350 -7.518 1.00 66.25 89 GLY A CA 1
ATOM 753 C C . GLY A 1 89 ? -9.512 11.180 -6.019 1.00 66.25 89 GLY A C 1
ATOM 754 O O . GLY A 1 89 ? -10.233 10.402 -5.396 1.00 66.25 89 GLY A O 1
ATOM 755 N N . SER A 1 90 ? -8.537 11.886 -5.438 1.00 58.81 90 SER A N 1
ATOM 756 C CA . SER A 1 90 ? -8.401 11.909 -3.979 1.00 58.81 90 SER A CA 1
ATOM 757 C C . SER A 1 90 ? -9.734 12.353 -3.363 1.00 58.81 90 SER A C 1
ATOM 759 O O . SER A 1 90 ? -10.379 13.262 -3.901 1.00 58.81 90 SER A O 1
ATOM 761 N N . PRO A 1 91 ? -10.195 11.722 -2.276 1.00 66.38 91 PRO A N 1
ATOM 762 C CA . PRO A 1 91 ? -11.520 12.012 -1.767 1.00 66.38 91 PRO A CA 1
ATOM 763 C C . PRO A 1 91 ? -11.664 13.476 -1.326 1.00 66.38 91 PRO A C 1
ATOM 765 O O . PRO A 1 91 ? -10.765 14.029 -0.696 1.00 66.38 91 PRO A O 1
ATOM 768 N N . ALA A 1 92 ? -12.817 14.095 -1.609 1.00 62.94 92 ALA A N 1
ATOM 769 C CA . ALA A 1 92 ? -13.056 15.524 -1.362 1.00 62.94 92 ALA A CA 1
ATOM 770 C C . ALA A 1 92 ? -12.897 15.949 0.114 1.00 62.94 92 ALA A C 1
ATOM 772 O O . ALA A 1 92 ? -12.642 17.116 0.400 1.00 62.94 92 ALA A O 1
ATOM 773 N N . SER A 1 93 ? -13.033 15.007 1.052 1.00 74.62 93 SER A N 1
ATOM 774 C CA . SER A 1 93 ? -12.803 15.218 2.481 1.00 74.62 93 SER A CA 1
ATOM 775 C C . SER A 1 93 ? -11.944 14.084 3.038 1.00 74.62 93 SER A C 1
ATOM 777 O O . SER A 1 93 ? -12.449 12.992 3.315 1.00 74.62 93 SER A O 1
ATOM 779 N N . LEU A 1 94 ? -10.644 14.327 3.174 1.00 83.06 94 LEU A N 1
ATOM 780 C CA . LEU A 1 94 ? -9.710 13.398 3.799 1.00 83.06 94 LEU A CA 1
ATOM 781 C C . LEU A 1 94 ? -9.643 13.665 5.304 1.00 83.06 94 LEU A C 1
ATOM 783 O O . LEU A 1 94 ? -9.440 14.801 5.728 1.00 83.06 94 LEU A O 1
ATOM 787 N N . THR A 1 95 ? -9.754 12.612 6.102 1.00 87.12 95 THR A N 1
ATOM 788 C CA . THR A 1 95 ? -9.398 12.639 7.521 1.00 87.12 95 THR A CA 1
ATOM 789 C C . THR A 1 95 ? -8.185 11.751 7.728 1.00 87.12 95 THR A C 1
ATOM 791 O O . THR A 1 95 ? -8.185 10.594 7.305 1.00 87.12 95 THR A O 1
ATOM 794 N N . GLU A 1 96 ? -7.164 12.295 8.379 1.00 89.25 96 GLU A N 1
ATOM 795 C CA . GLU A 1 96 ? -5.970 11.565 8.786 1.00 89.25 96 GLU A CA 1
ATOM 796 C C . GLU A 1 96 ? -5.851 11.611 10.307 1.00 89.25 96 GLU A C 1
ATOM 798 O O . GLU A 1 96 ? -5.992 12.669 10.919 1.00 89.25 96 GLU A O 1
ATOM 803 N N . ILE A 1 97 ? -5.627 10.446 10.908 1.00 89.25 97 ILE A N 1
ATOM 804 C CA . ILE A 1 97 ? -5.438 10.291 12.349 1.00 89.25 97 ILE A CA 1
ATOM 805 C C . ILE A 1 97 ? -4.173 9.478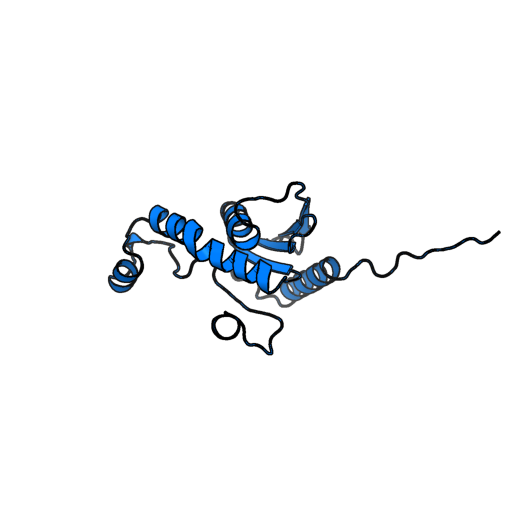 12.570 1.00 89.25 97 ILE A C 1
ATOM 807 O O . ILE A 1 97 ? -4.029 8.403 11.991 1.00 89.25 97 ILE A O 1
ATOM 811 N N . GLU A 1 98 ? -3.278 9.952 13.424 1.00 89.12 98 GLU A N 1
ATOM 812 C CA . GLU A 1 98 ? -2.113 9.179 13.842 1.00 89.12 98 GLU A CA 1
ATOM 813 C C . GLU A 1 98 ? -2.405 8.458 15.156 1.00 89.12 98 GLU A C 1
ATOM 815 O O . GLU A 1 98 ? -2.883 9.052 16.123 1.00 89.12 98 GLU A O 1
ATOM 820 N N . ILE A 1 99 ? -2.091 7.167 15.201 1.00 87.50 99 ILE A N 1
ATOM 821 C CA . ILE A 1 99 ? -2.212 6.342 16.398 1.00 87.50 99 ILE A CA 1
ATOM 822 C C . ILE A 1 99 ? -0.818 5.876 16.782 1.00 87.50 99 ILE A C 1
ATOM 824 O O . ILE A 1 99 ? -0.144 5.150 16.045 1.00 87.50 99 ILE A O 1
ATOM 828 N N . LYS A 1 100 ? -0.382 6.297 17.967 1.00 87.19 100 LYS A N 1
ATOM 829 C CA . LYS A 1 100 ? 0.876 5.852 18.554 1.00 87.19 100 LYS A CA 1
ATOM 830 C C . LYS A 1 100 ? 0.696 4.453 19.143 1.00 87.19 100 LYS A C 1
ATOM 832 O O . LYS A 1 100 ? -0.043 4.282 20.104 1.00 87.19 100 LYS A O 1
ATOM 837 N N . ILE A 1 101 ? 1.409 3.479 18.587 1.00 83.94 101 ILE A N 1
A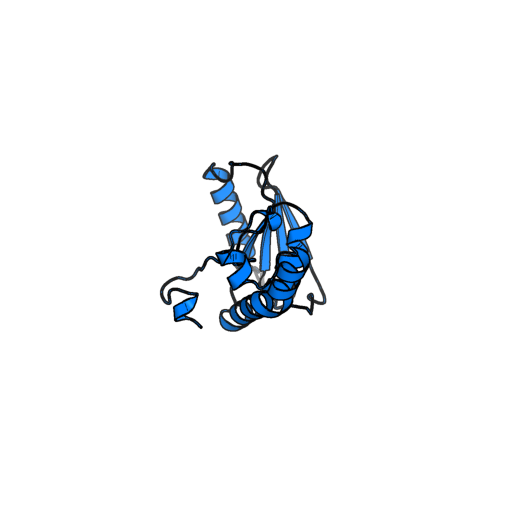TOM 838 C CA . ILE A 1 101 ? 1.422 2.081 19.046 1.00 83.94 101 ILE A CA 1
ATOM 839 C C . ILE A 1 101 ? 2.515 1.875 20.097 1.00 83.94 101 ILE A C 1
ATOM 841 O O . ILE A 1 101 ? 2.314 1.227 21.120 1.00 83.94 101 ILE A O 1
ATOM 845 N N . SER A 1 102 ? 3.690 2.458 19.864 1.00 79.69 102 SER A N 1
ATOM 846 C CA . SER A 1 102 ? 4.810 2.447 20.805 1.00 79.69 102 SER A CA 1
ATOM 847 C C . SER A 1 102 ? 5.666 3.702 20.625 1.00 79.69 102 SER A C 1
ATOM 849 O O . SER A 1 102 ? 5.340 4.588 19.838 1.00 79.69 102 SER A O 1
ATOM 851 N N . GLU A 1 103 ? 6.782 3.819 21.345 1.00 78.44 103 GLU A N 1
ATOM 852 C CA . GLU A 1 103 ? 7.722 4.934 21.146 1.00 78.44 103 GLU A CA 1
ATOM 853 C C . GLU A 1 103 ? 8.281 5.015 19.721 1.00 78.44 103 GLU A C 1
ATOM 855 O O . GLU A 1 103 ? 8.702 6.085 19.292 1.00 78.44 103 GLU A O 1
ATOM 860 N N . ARG A 1 104 ? 8.301 3.889 18.999 1.00 74.44 104 ARG A N 1
ATOM 861 C CA . ARG A 1 104 ? 8.920 3.774 17.671 1.00 74.44 104 ARG A CA 1
ATOM 862 C C . ARG A 1 104 ? 7.924 3.485 16.555 1.00 74.44 104 ARG A C 1
ATOM 864 O O . ARG A 1 104 ? 8.311 3.563 15.394 1.00 74.44 104 ARG A O 1
ATOM 871 N N . ASN A 1 105 ? 6.683 3.145 16.899 1.00 77.69 105 ASN A N 1
ATOM 872 C CA . ASN A 1 105 ? 5.667 2.720 15.946 1.00 77.69 105 ASN A CA 1
ATOM 873 C C . ASN A 1 105 ? 4.454 3.646 16.022 1.00 77.69 105 ASN A C 1
ATOM 875 O O . ASN A 1 105 ? 3.798 3.752 17.060 1.00 77.69 105 ASN A O 1
ATOM 879 N N . ILE A 1 106 ? 4.164 4.292 14.898 1.00 84.44 106 ILE A N 1
ATOM 880 C CA . ILE A 1 106 ? 2.974 5.108 14.667 1.00 84.44 106 ILE A CA 1
ATOM 881 C C . ILE A 1 106 ? 2.314 4.564 13.403 1.00 84.44 106 ILE A C 1
ATOM 883 O O . ILE A 1 106 ? 3.002 4.228 12.433 1.00 84.44 106 ILE A O 1
ATOM 887 N N . ILE A 1 107 ? 0.990 4.456 13.430 1.00 86.94 107 ILE A N 1
ATOM 888 C CA . ILE A 1 107 ? 0.190 4.170 12.242 1.00 86.94 107 ILE A CA 1
ATOM 889 C C . ILE A 1 107 ? -0.635 5.402 11.882 1.00 86.94 107 ILE A C 1
ATOM 891 O O . ILE A 1 107 ? -1.160 6.072 12.770 1.00 86.94 107 ILE A O 1
ATOM 895 N N . SER A 1 108 ? -0.777 5.675 10.589 1.00 88.75 108 SER A N 1
ATOM 896 C CA . SER A 1 108 ? -1.685 6.703 10.077 1.00 88.75 108 SER A CA 1
ATOM 897 C C . SER A 1 108 ? -2.948 6.038 9.545 1.00 88.75 108 SER A C 1
ATOM 899 O O . SER A 1 108 ? -2.889 5.076 8.780 1.00 88.75 108 SER A O 1
ATOM 901 N N . VAL A 1 109 ? -4.103 6.548 9.944 1.00 90.31 109 VAL A N 1
ATOM 902 C CA . VAL A 1 109 ? -5.421 6.091 9.513 1.00 90.31 109 VAL A CA 1
ATOM 903 C C . VAL A 1 109 ? -5.985 7.142 8.582 1.00 90.31 109 VAL A C 1
ATOM 905 O O . VAL A 1 109 ? -6.351 8.230 9.017 1.00 90.31 109 VAL A O 1
ATOM 908 N N . LEU A 1 110 ? -6.060 6.812 7.299 1.00 89.56 110 LEU A N 1
ATOM 909 C CA . LEU A 1 110 ? -6.599 7.690 6.277 1.00 89.56 110 LEU A CA 1
ATOM 910 C C . LEU A 1 110 ? -8.009 7.215 5.937 1.00 89.56 110 LEU A C 1
ATOM 912 O O . LEU A 1 110 ? -8.224 6.077 5.513 1.00 89.56 110 LEU A O 1
ATOM 916 N N . SER A 1 111 ? -8.977 8.099 6.139 1.00 87.38 111 SER A N 1
ATOM 917 C CA . SER A 1 111 ? -10.393 7.832 5.906 1.00 87.38 111 SER A CA 1
ATOM 918 C C . SER A 1 111 ? -10.996 8.896 5.008 1.00 87.38 111 SER A C 1
ATOM 920 O O . SER A 1 111 ? -10.629 10.068 5.067 1.00 87.38 111 SER A O 1
ATOM 922 N N . SER A 1 112 ? -11.973 8.488 4.208 1.00 81.00 112 SER A N 1
ATOM 923 C CA . SER A 1 112 ? -12.866 9.427 3.555 1.00 81.00 112 SER A CA 1
ATOM 924 C C . SER A 1 112 ? -14.267 8.858 3.407 1.00 81.00 112 SER A C 1
ATOM 926 O O . SER A 1 112 ? -14.468 7.644 3.466 1.00 81.00 112 SER A O 1
ATOM 928 N N . ASN A 1 113 ? -15.229 9.754 3.202 1.00 67.00 113 ASN A N 1
ATOM 929 C CA . ASN A 1 113 ? -16.609 9.420 2.913 1.00 67.00 113 ASN A CA 1
ATOM 930 C C . ASN A 1 113 ? -16.655 8.439 1.736 1.00 67.00 113 ASN A C 1
ATOM 932 O O . ASN A 1 113 ? -16.195 8.748 0.639 1.00 67.00 113 ASN A O 1
ATOM 936 N N . TYR A 1 114 ? -17.219 7.255 1.987 1.00 66.44 114 TYR A N 1
ATOM 937 C CA . TYR A 1 114 ? -17.445 6.187 1.004 1.00 66.44 114 TYR A CA 1
ATOM 938 C C . TYR A 1 114 ? -16.194 5.468 0.464 1.00 66.44 114 TYR A C 1
ATOM 940 O O . TYR A 1 114 ? -16.343 4.531 -0.320 1.00 66.44 114 TYR A O 1
ATOM 948 N N . ALA A 1 115 ? -14.984 5.833 0.903 1.00 74.44 115 ALA A N 1
ATOM 949 C CA . ALA A 1 115 ? -13.745 5.164 0.505 1.00 74.44 115 ALA A CA 1
ATOM 950 C C . ALA A 1 115 ? -13.320 4.093 1.526 1.00 74.44 115 ALA A C 1
ATOM 952 O O . ALA A 1 115 ? -13.511 4.251 2.735 1.00 74.44 115 ALA A O 1
ATOM 953 N N . THR A 1 116 ? -12.692 3.011 1.054 1.00 88.38 116 THR A N 1
ATOM 954 C CA . THR A 1 116 ? -12.018 2.043 1.932 1.00 88.38 116 THR A CA 1
ATOM 955 C C . THR A 1 116 ? -10.966 2.749 2.784 1.00 88.38 116 THR A C 1
ATOM 957 O O . THR A 1 116 ? -10.159 3.508 2.254 1.00 88.38 116 THR A O 1
ATOM 960 N N . LYS A 1 117 ? -10.925 2.479 4.092 1.00 90.75 117 LYS A N 1
ATOM 961 C CA . LYS A 1 117 ? -9.915 3.073 4.978 1.00 90.75 117 LYS A CA 1
ATOM 962 C C . LYS A 1 117 ? -8.522 2.524 4.662 1.00 90.75 117 LYS A C 1
ATOM 964 O O . LYS A 1 117 ? -8.361 1.308 4.531 1.00 90.75 117 LYS A O 1
ATOM 969 N N . LEU A 1 118 ? -7.519 3.397 4.591 1.00 91.56 118 LEU A N 1
ATOM 970 C CA . LEU A 1 118 ? -6.115 2.995 4.472 1.00 91.56 118 LEU A CA 1
ATOM 971 C C . LEU A 1 118 ? -5.440 3.109 5.838 1.00 91.56 118 LEU A C 1
ATOM 973 O O . LEU A 1 118 ? -5.502 4.155 6.479 1.00 91.56 118 LEU A O 1
ATOM 977 N N . ILE A 1 119 ? -4.778 2.042 6.270 1.00 90.94 119 ILE A N 1
ATOM 978 C CA . ILE A 1 119 ? -3.960 2.027 7.482 1.00 90.94 119 ILE A CA 1
ATOM 979 C C . ILE A 1 119 ? -2.509 1.972 7.047 1.00 90.94 119 ILE A C 1
ATOM 981 O O . 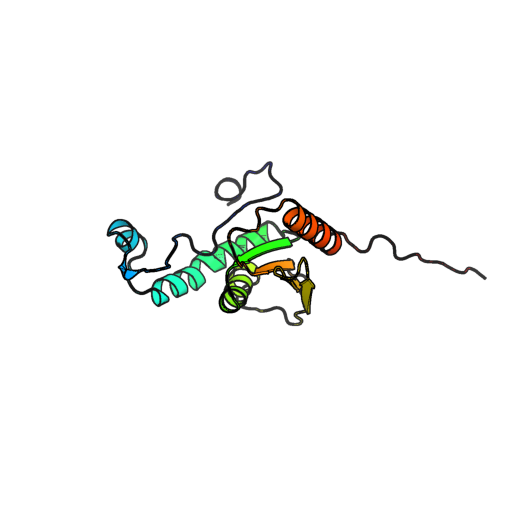ILE A 1 119 ? -2.069 0.967 6.500 1.00 90.94 119 ILE A O 1
ATOM 985 N N . ILE A 1 120 ? -1.763 3.045 7.266 1.00 89.25 120 ILE A N 1
ATOM 986 C CA . ILE A 1 120 ? -0.370 3.157 6.855 1.00 89.25 120 ILE A CA 1
ATOM 987 C C . ILE A 1 120 ? 0.508 2.917 8.071 1.00 89.25 120 ILE A C 1
ATOM 989 O O . ILE A 1 120 ? 0.593 3.748 8.970 1.00 89.25 120 ILE A O 1
ATOM 993 N N . ALA A 1 121 ? 1.191 1.781 8.083 1.00 84.81 121 ALA A N 1
ATOM 994 C CA . ALA A 1 121 ? 2.219 1.498 9.068 1.00 84.81 121 ALA A CA 1
ATOM 995 C C . ALA A 1 121 ? 3.584 1.905 8.494 1.00 84.81 121 ALA A C 1
ATOM 997 O O . ALA A 1 121 ? 4.121 1.239 7.599 1.00 84.81 121 ALA A O 1
ATOM 998 N N . LEU A 1 122 ? 4.131 3.020 8.993 1.00 68.88 122 LEU A N 1
ATOM 999 C CA . LEU A 1 122 ? 5.454 3.518 8.617 1.00 68.88 122 LEU A CA 1
ATOM 1000 C C . LEU A 1 122 ? 6.522 2.579 9.196 1.00 68.88 122 LEU A C 1
ATOM 1002 O O . LEU A 1 122 ? 6.751 2.525 10.400 1.00 68.88 122 LEU A O 1
ATOM 1006 N N . PHE A 1 123 ? 7.180 1.800 8.343 1.00 66.69 123 PHE A N 1
ATOM 1007 C CA . PHE A 1 123 ? 8.188 0.831 8.779 1.00 66.69 123 PHE A CA 1
ATOM 1008 C C . PHE A 1 123 ? 9.423 1.526 9.331 1.00 66.69 123 PHE A C 1
ATOM 1010 O O . PHE A 1 123 ? 10.124 2.219 8.594 1.00 66.69 123 PHE A O 1
ATOM 1017 N N . LEU A 1 124 ? 9.820 1.172 10.550 1.00 45.84 124 LEU A N 1
ATOM 1018 C CA . LEU A 1 124 ? 11.188 1.349 11.027 1.00 45.84 124 LEU A CA 1
ATOM 1019 C C . LEU A 1 124 ? 11.653 0.085 11.772 1.00 45.84 124 LEU A C 1
ATOM 1021 O O . LEU A 1 124 ? 11.294 -0.175 12.913 1.00 45.84 124 LEU A O 1
ATOM 1025 N N . GLY A 1 125 ? 12.513 -0.699 11.111 1.00 45.38 125 GLY A N 1
ATOM 1026 C CA . GLY A 1 125 ? 13.304 -1.770 11.733 1.00 45.38 125 GLY A CA 1
ATOM 1027 C C . GLY A 1 125 ? 12.780 -3.199 11.551 1.00 45.38 125 GLY A C 1
ATOM 1028 O O . GLY A 1 125 ? 11.660 -3.429 11.111 1.00 45.38 125 GLY A O 1
ATOM 1029 N N . ARG A 1 126 ? 13.620 -4.184 11.899 1.00 46.47 126 ARG A N 1
ATOM 1030 C CA . ARG A 1 126 ? 13.335 -5.638 11.918 1.00 46.47 126 ARG A CA 1
ATOM 1031 C C . ARG A 1 126 ? 12.245 -6.044 12.949 1.00 46.47 126 ARG A C 1
ATOM 1033 O O . ARG A 1 126 ? 12.191 -7.200 13.355 1.00 46.47 126 ARG A O 1
ATOM 1040 N N . ASN A 1 127 ? 11.412 -5.101 13.401 1.00 44.22 127 ASN A N 1
ATOM 1041 C CA . ASN A 1 127 ? 10.772 -5.118 14.721 1.00 44.22 127 ASN A CA 1
ATOM 1042 C C . ASN A 1 127 ? 9.232 -5.050 14.714 1.00 44.22 127 ASN A C 1
ATOM 1044 O O . ASN A 1 127 ? 8.644 -4.813 15.760 1.00 44.22 127 ASN A O 1
ATOM 1048 N N . LEU A 1 128 ? 8.566 -5.382 13.603 1.00 48.75 128 LEU A N 1
ATOM 1049 C CA . LEU A 1 128 ? 7.238 -6.026 13.673 1.00 48.75 128 LEU A CA 1
ATOM 1050 C C . LEU A 1 128 ? 7.418 -7.535 13.941 1.00 48.75 128 LEU A C 1
ATOM 1052 O O . LEU A 1 128 ? 6.868 -8.385 13.253 1.00 48.75 128 LEU A O 1
ATOM 1056 N N . THR A 1 129 ? 8.291 -7.858 14.895 1.00 51.16 129 THR A N 1
ATOM 1057 C CA . THR A 1 129 ? 8.552 -9.210 15.412 1.00 51.16 129 THR A CA 1
ATOM 1058 C C . THR A 1 129 ? 8.072 -9.353 16.850 1.00 51.16 129 THR A C 1
ATOM 1060 O O . THR A 1 129 ? 7.949 -10.470 17.338 1.00 51.16 129 THR A O 1
ATOM 1063 N N . ALA A 1 130 ? 7.778 -8.245 17.538 1.00 58.91 130 ALA A N 1
ATOM 1064 C CA . ALA A 1 130 ? 7.111 -8.314 18.822 1.00 58.91 130 ALA A CA 1
ATOM 1065 C C . ALA A 1 130 ? 5.615 -8.523 18.573 1.00 58.91 130 ALA A C 1
ATOM 1067 O O . ALA A 1 130 ? 4.918 -7.595 18.161 1.00 58.91 130 ALA A O 1
ATOM 1068 N N . ASP A 1 131 ? 5.122 -9.724 18.873 1.00 71.75 131 ASP A N 1
ATOM 1069 C CA . ASP A 1 131 ? 3.695 -10.077 18.824 1.00 71.75 131 ASP A CA 1
ATOM 1070 C C . ASP A 1 131 ? 2.800 -9.032 19.504 1.00 71.75 131 ASP A C 1
ATOM 1072 O O . ASP A 1 131 ? 1.639 -8.872 19.140 1.00 71.75 131 ASP A O 1
ATOM 1076 N N . ARG A 1 132 ? 3.338 -8.304 20.491 1.00 79.50 132 ARG A N 1
ATOM 1077 C CA . ARG A 1 132 ? 2.651 -7.215 21.185 1.00 79.50 132 ARG A CA 1
ATOM 1078 C C . ARG A 1 132 ? 2.232 -6.078 20.250 1.00 79.50 132 ARG A C 1
ATOM 1080 O O . ARG A 1 132 ? 1.060 -5.730 20.251 1.00 79.50 132 ARG A O 1
ATOM 1087 N N . ASP A 1 133 ? 3.150 -5.513 19.469 1.00 78.12 133 ASP A N 1
ATOM 1088 C CA . ASP A 1 133 ? 2.849 -4.350 18.620 1.00 78.12 133 ASP A CA 1
ATOM 1089 C C . ASP A 1 133 ? 1.920 -4.752 17.465 1.00 78.12 133 ASP A C 1
ATOM 1091 O O . ASP A 1 133 ? 1.035 -3.991 17.086 1.00 78.12 133 ASP A O 1
ATOM 1095 N N . LEU A 1 134 ? 2.065 -5.982 16.951 1.00 78.25 134 LEU A N 1
ATOM 1096 C CA . LEU A 1 134 ? 1.137 -6.555 15.971 1.00 78.25 134 LEU A CA 1
ATOM 1097 C C . LEU A 1 134 ? -0.279 -6.708 16.539 1.00 78.25 134 LEU A C 1
ATOM 1099 O O . LEU A 1 134 ? -1.243 -6.343 15.868 1.00 78.25 134 LEU A O 1
ATOM 1103 N N . LYS A 1 135 ? -0.408 -7.216 17.772 1.00 83.25 135 LYS A N 1
ATOM 1104 C CA . LYS A 1 135 ? -1.700 -7.317 18.467 1.00 83.25 135 LYS A CA 1
ATOM 1105 C C . LYS A 1 135 ? -2.311 -5.944 18.714 1.00 83.25 135 LYS A C 1
ATOM 1107 O O . LYS A 1 135 ? -3.491 -5.760 18.453 1.00 83.25 135 LYS A O 1
ATOM 1112 N N . GLU A 1 136 ? -1.509 -4.980 19.152 1.00 85.19 136 GLU A N 1
ATOM 1113 C CA . GLU A 1 136 ? -1.969 -3.613 19.398 1.00 85.19 136 GLU A CA 1
ATOM 1114 C C . GLU A 1 136 ? -2.484 -2.959 18.107 1.00 85.19 136 GLU A C 1
ATOM 1116 O O . GLU A 1 136 ? -3.572 -2.385 18.091 1.00 85.19 136 GLU A O 1
ATOM 1121 N N . ILE A 1 137 ? -1.757 -3.104 16.993 1.00 83.62 137 ILE A N 1
ATOM 1122 C CA . ILE A 1 137 ? -2.217 -2.646 15.675 1.00 83.62 137 ILE A CA 1
ATOM 1123 C C . ILE A 1 137 ? -3.526 -3.343 15.294 1.00 83.62 137 ILE A C 1
ATOM 1125 O O . ILE A 1 137 ? -4.465 -2.672 14.872 1.00 83.62 137 ILE A O 1
ATOM 1129 N N . ALA A 1 138 ? -3.610 -4.667 15.452 1.00 84.12 138 ALA A N 1
ATOM 1130 C CA . ALA A 1 138 ? -4.808 -5.429 15.111 1.00 84.12 138 ALA A CA 1
ATOM 1131 C C . ALA A 1 138 ? -6.038 -4.973 15.917 1.00 84.12 138 ALA A C 1
ATOM 1133 O O . ALA A 1 138 ? -7.101 -4.770 15.330 1.00 84.12 138 ALA A O 1
ATOM 1134 N N . GLU A 1 139 ? -5.898 -4.746 17.226 1.00 87.50 139 GLU A N 1
ATOM 1135 C CA . GLU A 1 139 ? -6.990 -4.252 18.075 1.00 87.50 139 GLU A CA 1
ATOM 1136 C C . GLU A 1 139 ? -7.404 -2.819 17.710 1.00 87.50 139 GLU A C 1
ATOM 1138 O O . GLU A 1 139 ? -8.596 -2.533 17.582 1.00 87.50 139 GLU A O 1
ATOM 1143 N N . ASN A 1 140 ? -6.446 -1.926 17.440 1.00 86.25 140 ASN A N 1
ATOM 1144 C CA . ASN A 1 140 ? -6.758 -0.569 16.981 1.00 86.25 140 ASN A CA 1
ATOM 1145 C C . ASN A 1 140 ? -7.500 -0.587 15.635 1.00 86.25 140 ASN A C 1
ATOM 1147 O O . ASN A 1 140 ? -8.532 0.066 15.482 1.00 86.25 140 ASN A O 1
ATOM 1151 N N . ILE A 1 141 ? -7.030 -1.386 14.672 1.00 85.06 141 ILE A N 1
ATOM 1152 C CA . ILE A 1 141 ? -7.684 -1.558 13.369 1.00 85.06 141 ILE A CA 1
ATOM 1153 C C . ILE A 1 141 ? -9.098 -2.124 13.535 1.00 85.06 141 ILE A C 1
ATOM 1155 O O . ILE A 1 141 ? -10.031 -1.642 12.892 1.00 85.06 141 ILE A O 1
ATOM 1159 N N . LYS A 1 142 ? -9.287 -3.111 14.413 1.00 86.81 142 LYS A N 1
ATOM 1160 C CA . LYS A 1 142 ? -10.604 -3.684 14.704 1.00 86.81 142 LYS A CA 1
ATOM 1161 C C . LYS A 1 142 ? -11.575 -2.613 15.204 1.00 86.81 142 LYS A C 1
ATOM 1163 O O . LYS A 1 142 ? -12.675 -2.522 14.666 1.00 86.81 142 LYS A O 1
ATOM 1168 N N . ASN A 1 143 ? -11.153 -1.756 16.132 1.00 85.00 143 ASN A N 1
ATOM 1169 C CA . ASN A 1 143 ? -11.979 -0.655 16.642 1.00 85.00 143 ASN A CA 1
ATOM 1170 C C . ASN A 1 143 ? -12.325 0.388 15.563 1.00 85.00 143 ASN A C 1
ATOM 1172 O O . ASN A 1 143 ? -13.404 0.962 15.598 1.00 85.00 143 ASN A O 1
ATOM 1176 N N . ILE A 1 144 ? -11.454 0.594 14.571 1.00 81.00 144 ILE A N 1
ATOM 1177 C CA . ILE A 1 144 ? -11.693 1.508 13.434 1.00 81.00 144 ILE A CA 1
ATOM 1178 C C . ILE A 1 144 ? -12.682 0.925 12.401 1.00 81.00 144 ILE A C 1
ATOM 1180 O O . ILE A 1 144 ? -13.341 1.657 11.645 1.00 81.00 144 ILE A O 1
ATOM 1184 N N . ILE A 1 145 ? -12.733 -0.405 12.295 1.00 78.31 145 ILE A N 1
ATOM 1185 C CA . ILE A 1 145 ? -13.563 -1.131 11.322 1.00 78.31 145 ILE A CA 1
ATOM 1186 C C . ILE A 1 145 ? -14.947 -1.447 11.881 1.00 78.31 145 ILE A C 1
ATOM 1188 O O . ILE A 1 145 ? -15.910 -1.511 11.108 1.00 78.31 145 ILE A O 1
ATOM 1192 N N . LEU A 1 146 ? -15.050 -1.699 13.186 1.00 70.50 146 LEU A N 1
ATOM 1193 C CA . LEU A 1 146 ? -16.334 -1.932 13.825 1.00 70.50 146 LEU A CA 1
ATOM 1194 C C . LEU A 1 146 ? -17.177 -0.650 13.707 1.00 70.50 146 LEU A C 1
ATOM 1196 O O . LEU A 1 146 ? -16.677 0.434 14.000 1.00 70.50 146 LEU A O 1
ATOM 1200 N N . PRO A 1 147 ? -18.427 -0.738 13.217 1.00 55.12 147 PRO A N 1
ATOM 1201 C CA . PRO A 1 147 ? -19.333 0.402 13.265 1.00 55.12 147 PRO A CA 1
ATOM 1202 C C . PRO A 1 147 ? -19.528 0.817 14.725 1.00 55.12 147 PRO A C 1
ATOM 1204 O O . PRO A 1 147 ? -19.411 -0.037 15.605 1.00 55.12 147 PRO A O 1
ATOM 1207 N N . ASP A 1 148 ? -19.865 2.085 14.971 1.00 46.66 148 ASP A N 1
ATOM 1208 C CA . ASP A 1 148 ? -20.290 2.587 16.282 1.00 46.66 148 ASP A CA 1
ATOM 1209 C C . ASP A 1 148 ? -21.544 1.831 16.760 1.00 46.66 148 ASP A C 1
ATOM 1211 O O . ASP A 1 148 ? -22.676 2.312 16.704 1.00 46.66 148 ASP A O 1
ATOM 1215 N N . THR A 1 149 ? -21.387 0.594 17.218 1.00 42.38 149 THR A N 1
ATOM 1216 C CA . THR A 1 149 ? -22.410 -0.105 17.974 1.00 42.38 149 THR A CA 1
ATOM 1217 C C . THR A 1 149 ? -22.356 0.464 19.375 1.00 42.38 149 THR A C 1
ATOM 1219 O O . THR A 1 149 ? -21.556 0.029 20.195 1.00 42.38 149 THR A O 1
ATOM 1222 N N . VAL A 1 150 ? -23.159 1.506 19.578 1.00 41.19 150 VAL A N 1
ATOM 1223 C CA . VAL A 1 150 ? -24.127 1.735 20.665 1.00 41.19 150 VAL A CA 1
ATOM 1224 C C . VAL A 1 150 ? -24.283 3.253 20.819 1.00 41.19 150 VAL A C 1
ATOM 1226 O O . VAL A 1 150 ? -23.775 3.880 21.744 1.00 41.19 150 VAL A O 1
ATOM 1229 N N . GLY A 1 151 ? -25.040 3.857 19.901 1.00 35.62 151 GLY A N 1
ATOM 1230 C CA . GLY A 1 151 ? -25.781 5.070 20.222 1.00 35.62 151 GLY A CA 1
ATOM 1231 C C . GLY A 1 151 ? -26.905 4.680 21.176 1.00 35.62 151 GLY A C 1
ATOM 1232 O O . GLY A 1 151 ? -27.939 4.177 20.742 1.00 35.62 151 GLY A O 1
ATOM 1233 N N . PHE A 1 152 ? -26.683 4.849 22.479 1.00 37.66 152 PHE A N 1
ATOM 1234 C CA . PHE A 1 152 ? -27.728 4.731 23.491 1.00 37.66 152 PHE A CA 1
ATOM 1235 C C . PHE A 1 152 ? -28.759 5.837 23.209 1.00 37.66 152 PHE A C 1
ATOM 1237 O O . PHE A 1 152 ? -28.570 6.992 23.585 1.00 37.66 152 PHE A O 1
ATOM 1244 N N . GLN A 1 153 ? -29.843 5.508 22.504 1.00 37.34 153 GLN A N 1
ATOM 1245 C CA . GLN A 1 153 ? -31.049 6.325 22.544 1.00 37.34 153 GLN A CA 1
ATOM 1246 C C . GLN A 1 153 ? -31.653 6.159 23.940 1.00 37.34 153 GLN A C 1
ATOM 1248 O O . GLN A 1 153 ? -32.463 5.268 24.179 1.00 37.34 153 GLN A O 1
ATOM 1253 N N . SER A 1 154 ? -31.262 7.014 24.884 1.00 39.28 154 SER A N 1
ATOM 1254 C CA . SER A 1 154 ? -32.127 7.302 26.024 1.00 39.28 154 SER A CA 1
ATOM 1255 C C . SER A 1 154 ? -33.259 8.191 25.515 1.00 39.28 154 SER A C 1
ATOM 1257 O O . SER A 1 154 ? -33.186 9.418 25.581 1.00 39.28 154 SER A O 1
ATOM 1259 N N . SER A 1 155 ? -34.296 7.571 24.957 1.00 39.59 155 SER A N 1
ATOM 1260 C CA . SER A 1 155 ? -35.600 8.213 24.849 1.00 39.59 155 SER A CA 1
ATOM 1261 C C . SER A 1 155 ? -36.122 8.414 26.267 1.00 39.59 155 SER A C 1
ATOM 1263 O O . SER A 1 155 ? -36.674 7.507 26.883 1.00 39.59 155 SER A O 1
ATOM 1265 N N . THR A 1 156 ? -35.914 9.610 26.805 1.00 44.16 156 THR A N 1
ATOM 1266 C CA . THR A 1 156 ? -36.762 10.155 27.857 1.00 44.16 156 THR A CA 1
ATOM 1267 C C . THR A 1 156 ? -38.151 10.355 27.260 1.00 44.16 156 THR A C 1
ATOM 1269 O O . THR A 1 156 ? -38.410 11.333 26.561 1.00 44.16 156 THR A O 1
ATOM 1272 N N . CYS A 1 157 ? -39.042 9.398 27.503 1.00 42.78 157 CYS A N 1
ATOM 1273 C CA . CYS A 1 157 ? -40.470 9.670 27.458 1.00 42.78 157 CYS A CA 1
ATOM 1274 C C . CYS A 1 157 ? -40.865 10.309 28.793 1.00 42.78 157 CYS A C 1
ATOM 1276 O O . CYS A 1 157 ? -40.589 9.754 29.857 1.00 42.78 157 CYS A O 1
ATOM 1278 N N . LEU A 1 158 ? -41.420 11.515 28.662 1.00 43.62 158 LEU A N 1
ATOM 1279 C CA . LEU A 1 158 ? -42.147 12.285 29.671 1.00 43.62 158 LEU A CA 1
ATOM 1280 C C . LEU A 1 158 ? -43.305 11.486 30.279 1.00 43.62 158 LEU A C 1
ATOM 1282 O O . LEU A 1 158 ? -43.900 10.671 29.536 1.00 43.62 158 LEU A O 1
#

Foldseek 3Di:
DCVVFHDPPDLDTDDDLQPDDPPPLVPDDPVVCVVQVDSDPVSSVVVSLVPVLVVQCVVCVVSVRQEDEAEEADDVVVVSCCCSNVNPCRAPDWDWDWDDLDPPWIWIWIDDDPGRIYIYTHDDDPPVPPVSSVVSVVVVVVVVSDPPPDPPPPPPDD

Radius of gyration: 18.92 Å; chains: 1; bounding box: 64×34×51 Å

Organism: NCBI:txid640633

Secondary structure (DSSP, 8-state):
-HHHHS-TT-S-----SSSS--S-GGG--HHHHHHHS-S-HHHHHHHIIIIIHHHHHHHHHHH--SEEEEEESSTHHHHHHHHHHT-SS--SSEEEEEEE-SSS-EEEEEEETTSPEEEEEE--SS-TT-HHHHHHHHHHHHHHHS------------

pLDDT: mean 78.42, std 15.71, range [35.62, 94.06]

Sequence (158 aa):
MREKYCEADLNEFKVNLFPLPAPQIDKWSTEHIDLTETRIKYHYQTYCAQYRFKLLNALVNEFKPKVIVCFGRGYGYIEEFKLAFWGEGSPASLTEIEIKISERNIISVLSSNYATKLIIALFLGRNLTADRDLKEIAENIKNIILPDTVGFQSSTCL